Protein AF-A0A1U9K9C9-F1 (afdb_monomer)

Secondary structure (DSSP, 8-state):
-EEE-HHHHHHHHHTTTTTTSEEEE-S-HHHHHHS--TTPEE--GGGHHHHGGGS-TTS-EEEE-SSSHHHHHHHHHHHHTT-S-EEEETTHHHHHHHHHHTTTS-S--

Structure (mmCIF, N/CA/C/O backbone):
data_AF-A0A1U9K9C9-F1
#
_entry.id   AF-A0A1U9K9C9-F1
#
loop_
_atom_site.group_PDB
_atom_site.id
_atom_site.type_symbol
_atom_site.label_atom_id
_atom_site.label_alt_id
_atom_site.label_comp_id
_atom_site.label_asym_id
_atom_site.label_entity_id
_atom_site.label_seq_id
_atom_site.pdbx_PDB_ins_code
_atom_site.Cartn_x
_atom_site.Cartn_y
_atom_site.Cartn_z
_atom_site.occupancy
_atom_site.B_iso_or_equiv
_atom_site.auth_seq_id
_atom_site.auth_comp_id
_atom_site.auth_asym_id
_atom_site.auth_atom_id
_atom_site.pdbx_PDB_model_num
ATOM 1 N N . MET A 1 1 ? 0.291 -9.895 9.911 1.00 78.00 1 MET A N 1
ATOM 2 C CA . MET A 1 1 ? 0.118 -8.998 8.750 1.00 78.00 1 MET A CA 1
ATOM 3 C C . MET A 1 1 ? -0.025 -9.844 7.493 1.00 78.00 1 MET A C 1
ATOM 5 O O . MET A 1 1 ? 0.812 -10.717 7.287 1.00 78.00 1 MET A O 1
ATOM 9 N N . GLN A 1 2 ? -1.085 -9.644 6.707 1.00 94.50 2 GLN A N 1
ATOM 10 C CA . GLN A 1 2 ? -1.262 -10.340 5.427 1.00 94.50 2 GLN A CA 1
ATOM 11 C C . GLN A 1 2 ? -0.330 -9.736 4.369 1.00 94.50 2 GLN A C 1
ATOM 13 O O . GLN A 1 2 ? 0.034 -8.561 4.452 1.00 94.50 2 GLN A O 1
ATOM 18 N N . ARG A 1 3 ? 0.083 -10.544 3.391 1.00 97.00 3 ARG A N 1
ATOM 19 C CA . ARG A 1 3 ? 0.991 -10.139 2.313 1.00 97.00 3 ARG A CA 1
ATOM 20 C C . ARG A 1 3 ? 0.503 -10.689 0.980 1.00 97.00 3 ARG A C 1
ATOM 22 O O . ARG A 1 3 ? -0.131 -11.741 0.953 1.00 97.00 3 ARG A O 1
ATOM 29 N N . ILE A 1 4 ? 0.821 -9.984 -0.098 1.00 98.19 4 ILE A N 1
ATOM 30 C CA . ILE A 1 4 ? 0.620 -10.440 -1.475 1.00 98.19 4 ILE A CA 1
ATOM 31 C C . ILE A 1 4 ? 1.942 -10.346 -2.235 1.00 98.19 4 ILE A C 1
ATOM 33 O O . ILE A 1 4 ? 2.689 -9.377 -2.078 1.00 98.19 4 ILE A O 1
ATOM 37 N N . GLU A 1 5 ? 2.222 -11.360 -3.049 1.00 98.12 5 GLU A N 1
ATOM 38 C CA . GLU A 1 5 ? 3.378 -11.350 -3.941 1.00 98.12 5 GLU A CA 1
ATOM 39 C C . GLU A 1 5 ? 3.149 -10.390 -5.118 1.00 98.12 5 GLU A C 1
ATOM 41 O O . GLU A 1 5 ? 2.032 -10.315 -5.641 1.00 98.12 5 GLU A O 1
ATOM 46 N N . PRO A 1 6 ? 4.187 -9.667 -5.572 1.00 97.38 6 PRO A N 1
ATOM 47 C CA . PRO A 1 6 ? 4.055 -8.631 -6.597 1.00 97.38 6 PRO A CA 1
ATOM 48 C C . PRO A 1 6 ? 3.521 -9.168 -7.931 1.00 97.38 6 PRO A C 1
ATOM 50 O O . PRO A 1 6 ? 2.740 -8.482 -8.584 1.00 97.38 6 PRO A O 1
ATOM 53 N N . VAL A 1 7 ? 3.862 -10.409 -8.300 1.00 97.06 7 VAL A N 1
ATOM 54 C CA . VAL A 1 7 ? 3.333 -11.074 -9.504 1.00 97.06 7 VAL A CA 1
ATOM 55 C C . VAL A 1 7 ? 1.815 -11.259 -9.437 1.00 97.06 7 VAL A C 1
ATOM 57 O O . VAL A 1 7 ? 1.099 -10.969 -10.394 1.00 97.06 7 VAL A O 1
ATOM 60 N N . GLU A 1 8 ? 1.303 -11.681 -8.281 1.00 98.06 8 GLU A N 1
ATOM 61 C CA . GLU A 1 8 ? -0.125 -11.909 -8.080 1.00 98.06 8 GLU A CA 1
ATOM 62 C C . GLU A 1 8 ? -0.874 -10.578 -7.976 1.00 98.06 8 GLU A C 1
ATOM 64 O O . GLU A 1 8 ? -1.944 -10.427 -8.563 1.00 98.06 8 GLU A O 1
ATOM 69 N N . PHE A 1 9 ? -0.294 -9.578 -7.303 1.00 98.12 9 PHE A N 1
ATOM 70 C CA . PHE A 1 9 ? -0.845 -8.223 -7.291 1.00 98.12 9 PHE A CA 1
ATOM 71 C C . PHE A 1 9 ? -0.949 -7.654 -8.712 1.00 98.12 9 PHE A C 1
ATOM 73 O O . PHE A 1 9 ? -2.019 -7.192 -9.104 1.00 98.12 9 PHE A O 1
ATOM 80 N N . ALA A 1 10 ? 0.123 -7.737 -9.506 1.00 97.38 10 ALA A N 1
ATOM 81 C CA . ALA A 1 10 ? 0.157 -7.245 -10.882 1.00 97.38 10 ALA A CA 1
ATOM 82 C C . ALA A 1 10 ? -0.875 -7.952 -11.776 1.00 97.38 10 ALA A C 1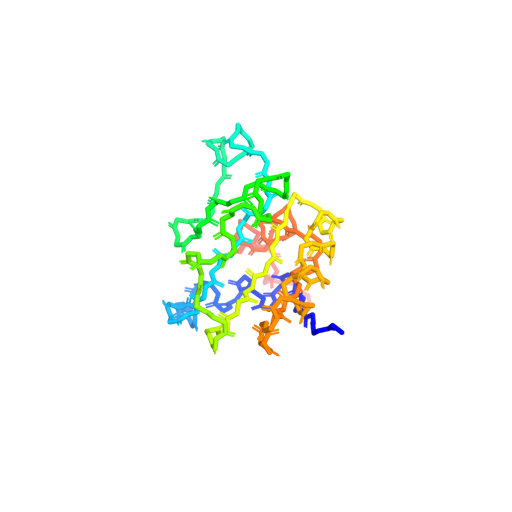
ATOM 84 O O . ALA A 1 10 ? -1.552 -7.298 -12.572 1.00 97.38 10 ALA A O 1
ATOM 85 N N . ARG A 1 11 ? -1.049 -9.272 -11.616 1.00 97.44 11 ARG A N 1
ATOM 86 C CA . ARG A 1 11 ? -2.091 -10.048 -12.306 1.00 97.44 11 ARG A CA 1
ATOM 87 C C . ARG A 1 11 ? -3.490 -9.543 -11.950 1.00 97.44 11 ARG A C 1
ATOM 89 O O . ARG A 1 11 ? -4.286 -9.264 -12.844 1.00 97.44 11 ARG A O 1
ATOM 96 N N . LYS A 1 12 ? -3.784 -9.394 -10.654 1.00 97.69 12 LYS A N 1
ATOM 97 C CA . LYS A 1 12 ? -5.079 -8.892 -10.166 1.00 97.69 12 LYS A CA 1
ATOM 98 C C . LYS A 1 12 ? -5.364 -7.474 -10.646 1.00 97.69 12 LYS A C 1
ATOM 100 O O . LYS A 1 12 ? -6.475 -7.198 -11.092 1.00 97.69 12 LYS A O 1
ATOM 105 N N . TYR A 1 13 ? -4.360 -6.604 -10.578 1.00 96.88 13 TYR A N 1
ATOM 106 C CA . TYR A 1 13 ? -4.433 -5.226 -11.051 1.00 96.88 13 TYR A CA 1
ATOM 107 C C . TYR A 1 13 ? -4.787 -5.177 -12.543 1.00 96.88 13 TYR A C 1
ATOM 109 O O . TYR A 1 13 ? -5.804 -4.598 -12.918 1.00 96.88 13 TYR A O 1
ATOM 117 N N . ARG A 1 14 ? -4.034 -5.898 -13.385 1.00 95.44 14 ARG A N 1
ATOM 118 C CA . ARG A 1 14 ? -4.262 -5.984 -14.839 1.00 95.44 14 ARG A CA 1
ATOM 119 C C . ARG A 1 14 ? -5.636 -6.536 -15.209 1.00 95.44 14 ARG A C 1
ATOM 121 O O . ARG A 1 14 ? -6.258 -6.060 -16.152 1.00 95.44 14 ARG A O 1
ATOM 128 N N . ASN A 1 15 ? -6.112 -7.525 -14.460 1.00 96.31 15 ASN A N 1
ATOM 129 C CA . ASN A 1 15 ? -7.418 -8.141 -14.680 1.00 96.31 15 ASN A CA 1
ATOM 130 C C . ASN A 1 15 ? -8.590 -7.283 -14.168 1.00 96.31 15 ASN A C 1
ATOM 132 O O . ASN A 1 15 ? -9.744 -7.679 -14.321 1.00 96.31 15 ASN A O 1
ATOM 136 N N . GLY A 1 16 ? -8.324 -6.135 -13.534 1.00 95.88 16 GLY A N 1
ATOM 137 C CA . GLY A 1 16 ? -9.358 -5.291 -12.936 1.00 95.88 16 GLY A CA 1
ATOM 138 C C . GLY A 1 16 ? -10.001 -5.887 -11.678 1.00 95.88 16 GLY A C 1
ATOM 139 O O . GLY A 1 16 ? -11.057 -5.420 -11.261 1.00 95.88 16 GLY A O 1
ATOM 140 N N . GLU A 1 17 ? -9.375 -6.887 -11.048 1.00 97.12 17 GLU A N 1
ATOM 141 C CA . GLU A 1 17 ? -9.875 -7.542 -9.826 1.00 97.12 17 GLU A CA 1
ATOM 142 C C . GLU A 1 17 ? -9.737 -6.646 -8.576 1.00 97.12 17 GLU A C 1
ATOM 144 O O . GLU A 1 17 ? -10.262 -6.979 -7.515 1.00 97.12 17 GLU A O 1
ATOM 149 N N . LEU A 1 18 ? -9.017 -5.521 -8.680 1.00 96.19 18 LEU A N 1
ATOM 150 C CA . LEU A 1 18 ? -8.720 -4.598 -7.575 1.00 96.19 18 LEU A CA 1
ATOM 151 C C . LEU A 1 18 ? -9.543 -3.295 -7.614 1.00 96.19 18 LEU A C 1
ATOM 153 O O . LEU A 1 18 ? -9.172 -2.315 -6.978 1.00 96.19 18 LEU A O 1
ATOM 157 N N . ARG A 1 19 ? -10.657 -3.250 -8.351 1.00 91.56 19 ARG A N 1
ATOM 158 C CA . ARG A 1 19 ? -11.451 -2.013 -8.506 1.00 91.56 19 ARG A CA 1
ATOM 159 C C . ARG A 1 19 ? -12.225 -1.600 -7.249 1.00 91.56 19 ARG A C 1
ATOM 161 O O . ARG A 1 19 ? -12.377 -0.410 -6.998 1.00 91.56 19 ARG A O 1
ATOM 168 N N . ASP A 1 20 ? -12.661 -2.564 -6.440 1.00 93.19 20 ASP A N 1
ATOM 169 C CA . ASP A 1 20 ? -13.485 -2.306 -5.245 1.00 93.19 20 ASP A CA 1
ATOM 170 C C . ASP A 1 20 ? -12.667 -2.229 -3.940 1.00 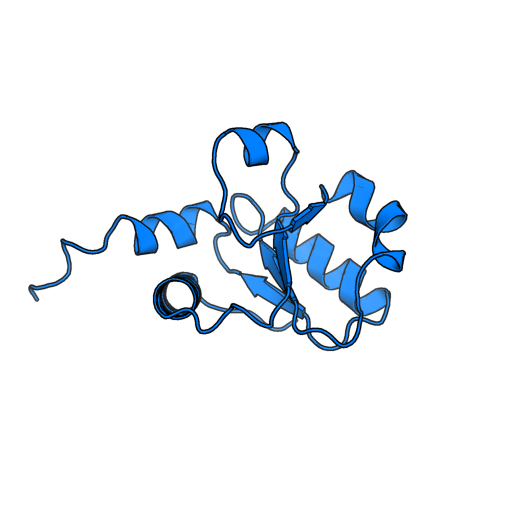93.19 20 ASP A C 1
ATOM 172 O O . ASP A 1 20 ? -13.202 -2.048 -2.845 1.00 93.19 20 ASP A O 1
ATOM 176 N N . VAL A 1 21 ? -11.341 -2.349 -4.026 1.00 96.94 21 VAL A N 1
ATOM 177 C CA . VAL A 1 21 ? -10.429 -2.300 -2.871 1.00 96.94 21 VAL A CA 1
ATOM 178 C C . VAL A 1 21 ? -9.739 -0.941 -2.800 1.00 96.94 21 VAL A C 1
ATOM 180 O O . VAL A 1 21 ? -9.769 -0.179 -3.763 1.00 96.94 21 VAL A O 1
ATOM 183 N N . LEU A 1 22 ? -9.148 -0.605 -1.657 1.00 98.06 22 LEU A N 1
ATOM 184 C CA . LEU A 1 22 ? -8.284 0.563 -1.536 1.00 98.06 22 LEU A CA 1
ATOM 185 C C . LEU A 1 22 ? -6.853 0.164 -1.906 1.00 98.06 22 LEU A C 1
ATOM 187 O O . LEU A 1 22 ? -6.286 -0.753 -1.312 1.00 98.06 22 LEU A O 1
ATOM 191 N N . LEU A 1 23 ? -6.264 0.863 -2.870 1.00 98.50 23 LEU A N 1
ATOM 192 C CA . LEU A 1 23 ? -4.839 0.792 -3.173 1.00 98.50 23 LEU A CA 1
ATOM 193 C C . LEU A 1 23 ? -4.172 2.015 -2.536 1.00 98.50 23 LEU A C 1
ATOM 195 O O . LEU A 1 23 ? -4.430 3.136 -2.961 1.00 98.50 23 LEU A O 1
ATOM 199 N N . LEU A 1 24 ? -3.372 1.814 -1.492 1.00 98.56 24 LEU A N 1
ATOM 200 C CA . LEU A 1 24 ? -2.752 2.882 -0.711 1.00 98.56 24 LEU A CA 1
ATOM 201 C C . LEU A 1 24 ? -1.246 2.948 -0.985 1.00 98.56 24 LEU A C 1
ATOM 203 O O . LEU A 1 24 ? -0.489 2.061 -0.578 1.00 98.56 24 LEU A O 1
ATOM 207 N N . ASP A 1 25 ? -0.818 4.026 -1.634 1.00 98.62 25 ASP A N 1
ATOM 208 C CA . ASP A 1 25 ? 0.591 4.348 -1.840 1.00 98.62 25 ASP A CA 1
ATOM 209 C C . ASP A 1 25 ? 1.084 5.276 -0.725 1.00 98.62 25 ASP A C 1
ATOM 211 O O . ASP A 1 25 ? 0.640 6.421 -0.613 1.00 98.62 25 ASP A O 1
ATOM 215 N N . VAL A 1 26 ? 2.017 4.787 0.092 1.00 98.69 26 VAL A N 1
ATOM 216 C CA . VAL A 1 26 ? 2.582 5.541 1.226 1.00 98.69 26 VAL A CA 1
ATOM 217 C C . VAL A 1 26 ? 3.948 6.165 0.937 1.00 98.69 26 VAL A C 1
ATOM 219 O O . VAL A 1 26 ? 4.694 6.484 1.869 1.00 98.69 26 VAL A O 1
ATOM 222 N N . ARG A 1 27 ? 4.318 6.287 -0.343 1.00 98.62 27 ARG A N 1
ATOM 223 C CA . ARG A 1 27 ? 5.494 7.052 -0.782 1.00 98.62 27 ARG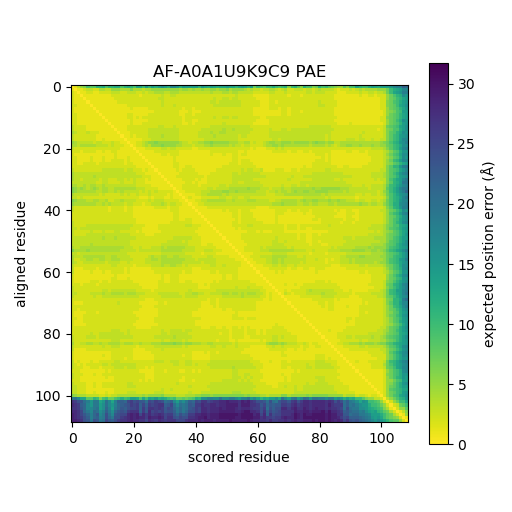 A CA 1
ATOM 224 C C . ARG A 1 27 ? 5.288 8.556 -0.623 1.00 98.62 27 ARG A C 1
ATOM 226 O O . ARG A 1 27 ? 4.160 9.013 -0.440 1.00 98.62 27 ARG A O 1
ATOM 233 N N . GLU A 1 28 ? 6.384 9.299 -0.741 1.00 98.12 28 GLU A N 1
ATOM 234 C CA . GLU A 1 28 ? 6.322 10.756 -0.808 1.00 98.12 28 GLU A CA 1
ATOM 235 C C . GLU A 1 28 ? 5.595 11.205 -2.079 1.00 98.12 28 GLU A C 1
ATOM 237 O O . GLU A 1 28 ? 5.611 10.508 -3.104 1.00 98.12 28 GLU A O 1
ATOM 242 N N . THR A 1 29 ? 4.967 12.376 -2.017 1.00 96.88 29 THR A N 1
ATOM 243 C CA . THR A 1 29 ? 4.174 12.933 -3.121 1.00 96.88 29 THR A CA 1
ATOM 244 C C . THR A 1 29 ? 5.007 13.074 -4.397 1.00 96.88 29 THR A C 1
ATOM 246 O O . THR A 1 29 ? 4.526 12.772 -5.485 1.00 96.88 29 THR A O 1
ATOM 249 N N 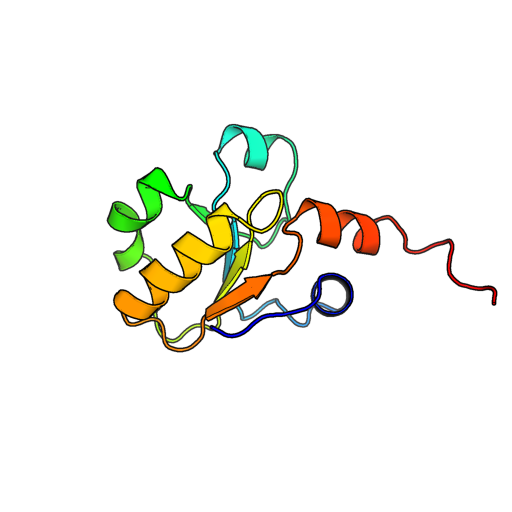. GLU A 1 30 ? 6.284 13.437 -4.288 1.00 97.19 30 GLU A N 1
ATOM 250 C CA . GLU A 1 30 ? 7.187 13.600 -5.433 1.00 97.19 30 GLU A CA 1
ATOM 251 C C . GLU A 1 30 ? 7.472 12.259 -6.138 1.00 97.19 30 GLU A C 1
ATOM 253 O O . GLU A 1 30 ? 7.542 12.179 -7.370 1.00 97.19 30 GLU A O 1
ATOM 258 N N . GLU A 1 31 ? 7.600 11.171 -5.367 1.00 96.19 31 GLU A N 1
ATOM 259 C CA . GLU A 1 31 ? 7.739 9.818 -5.921 1.00 96.19 31 GLU A CA 1
ATOM 260 C C . GLU A 1 31 ? 6.447 9.377 -6.625 1.00 96.19 31 GLU A C 1
ATOM 262 O O . GLU A 1 31 ? 6.498 8.707 -7.662 1.00 96.19 31 GLU A O 1
ATOM 267 N N . TRP A 1 32 ? 5.295 9.732 -6.048 1.00 96.25 32 TRP A N 1
ATOM 268 C CA . TRP A 1 32 ? 3.966 9.450 -6.589 1.00 96.25 32 TRP A CA 1
ATOM 269 C C . TRP A 1 32 ? 3.690 10.193 -7.900 1.00 96.25 32 TRP A C 1
ATOM 271 O O . TRP A 1 32 ? 3.157 9.607 -8.842 1.00 96.25 32 TRP A O 1
ATOM 281 N N . GLU A 1 33 ? 4.077 11.463 -7.984 1.00 94.56 33 GLU A N 1
ATOM 282 C CA . GLU A 1 33 ? 3.921 12.288 -9.186 1.00 94.56 33 GLU A CA 1
ATOM 283 C C . GLU A 1 33 ? 4.787 11.803 -10.350 1.00 94.56 33 GLU A C 1
ATOM 285 O O . GLU A 1 33 ? 4.401 11.947 -11.509 1.00 94.56 33 GLU A O 1
ATOM 290 N N . THR A 1 34 ? 5.936 11.193 -10.052 1.00 94.06 34 THR A N 1
ATOM 291 C CA . THR A 1 34 ? 6.842 10.662 -11.078 1.00 94.06 34 THR A CA 1
ATOM 292 C C . THR A 1 34 ? 6.288 9.397 -11.732 1.00 94.06 34 THR A C 1
ATOM 294 O O . THR A 1 34 ? 6.395 9.222 -12.945 1.00 94.06 34 THR A O 1
ATOM 297 N N . TYR A 1 35 ? 5.722 8.491 -10.933 1.00 91.56 35 TYR A N 1
ATOM 298 C CA . TYR A 1 35 ? 5.176 7.227 -11.416 1.00 91.56 35 TYR A CA 1
ATOM 299 C C . TYR A 1 35 ? 4.200 6.638 -10.394 1.00 91.56 35 TYR A C 1
ATOM 301 O O . TYR A 1 35 ? 4.514 6.609 -9.203 1.00 91.56 35 TYR A O 1
ATOM 309 N N . ARG A 1 36 ? 3.055 6.106 -10.839 1.00 95.56 36 ARG A N 1
ATOM 310 C CA . ARG A 1 36 ? 1.986 5.590 -9.965 1.00 95.56 36 ARG A CA 1
ATOM 311 C C . ARG A 1 36 ? 1.085 4.562 -10.650 1.00 95.56 36 ARG A C 1
ATOM 313 O O . ARG A 1 36 ? 1.109 4.426 -11.866 1.00 95.56 36 ARG A O 1
ATOM 320 N N . LEU A 1 37 ? 0.261 3.891 -9.845 1.00 95.69 37 LEU A N 1
ATOM 321 C CA . LEU A 1 37 ? -0.926 3.170 -10.314 1.00 95.69 37 LEU A CA 1
ATOM 322 C C . LEU A 1 37 ? -2.115 4.138 -10.297 1.00 95.69 37 LEU A C 1
ATOM 324 O O . LEU A 1 37 ? -2.336 4.796 -9.280 1.00 95.69 37 LEU A O 1
ATOM 328 N N . ASP A 1 38 ? -2.871 4.230 -11.388 1.00 92.50 38 ASP A N 1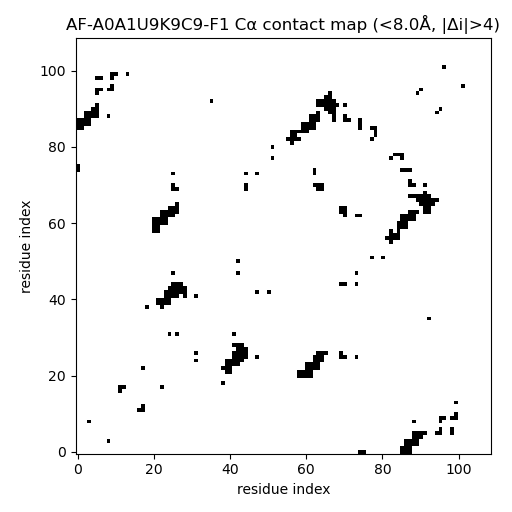
ATOM 329 C CA . ASP A 1 38 ? -3.900 5.268 -11.558 1.00 92.50 38 ASP A CA 1
ATOM 330 C C . ASP A 1 38 ? -5.050 5.177 -10.540 1.00 92.50 38 ASP A C 1
ATOM 332 O O . ASP A 1 38 ? -5.596 6.196 -10.121 1.00 92.50 38 ASP A O 1
ATOM 336 N N . GLU A 1 39 ? -5.399 3.971 -10.097 1.00 93.56 39 GLU A N 1
ATOM 337 C CA . GLU A 1 39 ? -6.472 3.709 -9.133 1.00 93.56 39 GLU A CA 1
ATOM 338 C C . GLU A 1 39 ? -6.022 3.834 -7.671 1.00 93.56 39 GLU A C 1
ATOM 340 O O . GLU A 1 39 ? -6.821 3.613 -6.757 1.00 93.56 39 GLU A O 1
ATOM 345 N N . ALA A 1 40 ? -4.748 4.149 -7.426 1.00 97.44 40 ALA A N 1
ATOM 346 C CA . ALA A 1 40 ? -4.229 4.267 -6.075 1.00 97.44 40 ALA A CA 1
ATOM 347 C C . ALA A 1 40 ? -4.426 5.663 -5.468 1.00 97.44 40 ALA A C 1
ATOM 349 O O . ALA A 1 40 ? -4.461 6.692 -6.141 1.00 97.44 40 ALA A O 1
ATOM 350 N N . LEU A 1 41 ? -4.562 5.674 -4.146 1.00 97.88 41 LEU A N 1
ATOM 351 C CA . LEU A 1 41 ? -4.598 6.860 -3.311 1.00 97.88 41 LEU A CA 1
ATOM 352 C C . LEU A 1 41 ? -3.222 7.044 -2.676 1.00 97.88 41 LEU A C 1
ATOM 354 O O . LEU A 1 41 ? -2.724 6.131 -2.017 1.00 97.88 41 LEU A O 1
ATOM 358 N N . ASN A 1 42 ? -2.636 8.229 -2.824 1.00 98.44 42 ASN A N 1
ATOM 359 C CA . ASN A 1 42 ? -1.401 8.572 -2.131 1.00 98.44 42 ASN A CA 1
ATOM 360 C C . ASN A 1 42 ? -1.684 9.257 -0.794 1.00 98.44 42 ASN A C 1
ATOM 362 O O . ASN A 1 42 ? -2.356 10.287 -0.741 1.00 98.44 42 ASN A O 1
ATOM 366 N N . ILE A 1 43 ? -1.155 8.668 0.276 1.00 98.44 43 ILE A N 1
ATOM 367 C CA . ILE A 1 43 ? -1.048 9.283 1.600 1.00 98.44 43 ILE A CA 1
ATOM 368 C C . ILE A 1 43 ? 0.349 8.931 2.119 1.00 98.44 43 ILE A C 1
ATOM 370 O O . ILE A 1 43 ? 0.539 7.799 2.576 1.00 98.44 43 ILE A O 1
ATOM 374 N N . PRO A 1 44 ? 1.326 9.856 2.049 1.00 98.56 44 PRO A N 1
ATOM 375 C CA . PRO A 1 44 ? 2.681 9.611 2.531 1.00 98.56 44 PRO A CA 1
ATOM 376 C C . PRO A 1 44 ? 2.689 9.092 3.966 1.00 98.56 44 PRO A C 1
ATOM 378 O O . PRO A 1 44 ? 1.904 9.561 4.797 1.00 98.56 44 PRO A O 1
ATOM 381 N N . LEU A 1 45 ? 3.590 8.150 4.269 1.00 98.44 45 LEU A N 1
ATOM 382 C CA . LEU A 1 45 ? 3.667 7.502 5.586 1.00 98.44 45 LEU A CA 1
ATOM 383 C C . LEU A 1 45 ? 3.708 8.517 6.740 1.00 98.44 45 LEU A C 1
ATOM 385 O O . LEU A 1 45 ? 3.062 8.292 7.760 1.00 98.44 45 LEU A O 1
ATOM 389 N N . GLU A 1 46 ? 4.431 9.626 6.570 1.00 97.81 46 GLU A N 1
ATOM 390 C CA . GLU A 1 46 ? 4.552 10.688 7.578 1.00 97.81 46 GLU A CA 1
ATOM 391 C C . GLU A 1 46 ? 3.205 11.348 7.909 1.00 97.81 46 GLU A C 1
ATOM 393 O O . GLU A 1 46 ? 2.934 11.661 9.064 1.00 97.81 46 GLU A O 1
ATOM 398 N N . THR A 1 47 ? 2.328 11.490 6.916 1.00 98.00 47 THR A N 1
ATOM 399 C CA . THR A 1 47 ? 1.017 12.147 7.058 1.00 98.00 47 THR A CA 1
ATOM 400 C C . THR A 1 47 ? -0.135 11.164 7.277 1.00 98.00 47 THR A C 1
ATOM 402 O O . THR A 1 47 ? -1.276 11.576 7.498 1.00 98.00 47 THR A O 1
ATOM 405 N N . LEU A 1 48 ? 0.136 9.856 7.224 1.00 98.44 48 LEU A N 1
ATOM 406 C CA . LEU A 1 48 ? -0.869 8.812 7.403 1.00 98.44 48 LEU A CA 1
ATOM 407 C C . LEU A 1 48 ? -1.609 8.907 8.751 1.00 98.44 48 LEU A C 1
ATOM 409 O O . LEU A 1 48 ? -2.834 8.771 8.728 1.00 98.44 48 LEU A O 1
ATOM 413 N N . PRO A 1 49 ? -0.952 9.194 9.897 1.00 98.06 49 PRO A N 1
ATOM 414 C CA . PRO A 1 49 ? -1.649 9.343 11.175 1.00 98.06 49 PRO A CA 1
ATOM 415 C C . PRO A 1 49 ? -2.720 10.433 11.180 1.00 98.06 49 PRO A C 1
ATOM 417 O O . PRO A 1 49 ? -3.804 10.220 11.720 1.00 98.06 49 PRO A O 1
ATOM 420 N N . ASP A 1 50 ? -2.456 11.556 10.517 1.00 98.00 50 ASP A N 1
ATOM 421 C CA . ASP A 1 50 ? -3.383 12.689 10.458 1.00 98.00 50 ASP A CA 1
ATOM 422 C C . ASP A 1 50 ? -4.530 12.458 9.463 1.00 98.00 50 ASP A C 1
ATOM 424 O O . ASP A 1 50 ? -5.581 13.094 9.544 1.00 98.00 50 ASP A O 1
ATOM 428 N N . ASN A 1 51 ? -4.348 11.530 8.518 1.00 97.75 51 ASN A N 1
ATOM 429 C CA . ASN A 1 51 ? -5.304 11.252 7.448 1.00 97.75 51 ASN A CA 1
ATOM 430 C C . ASN A 1 51 ? -6.080 9.940 7.630 1.00 97.75 51 ASN A C 1
ATOM 432 O O . ASN A 1 51 ? -7.010 9.683 6.866 1.00 97.75 51 ASN A O 1
ATOM 436 N N . VAL A 1 52 ? -5.747 9.120 8.632 1.00 97.25 52 VAL A N 1
ATOM 437 C CA . VAL A 1 52 ? -6.340 7.784 8.823 1.00 97.25 52 VAL A CA 1
ATOM 438 C C . VAL A 1 52 ? -7.860 7.814 8.985 1.00 97.25 52 VAL A C 1
ATOM 440 O O . VAL A 1 52 ? -8.550 6.925 8.502 1.00 97.25 52 VAL A O 1
ATOM 443 N N . SER A 1 53 ? -8.399 8.871 9.596 1.00 96.25 53 SER A N 1
ATOM 444 C CA . SER A 1 53 ? -9.840 9.063 9.808 1.00 96.25 53 SER A CA 1
ATOM 445 C C . SER A 1 53 ? -10.633 9.292 8.517 1.00 96.25 53 SER A C 1
ATOM 447 O O . SER A 1 53 ? -11.859 9.230 8.532 1.00 96.25 53 SER A O 1
ATOM 449 N N . ARG A 1 54 ? -9.948 9.565 7.400 1.00 94.81 54 ARG A N 1
ATOM 450 C CA . ARG A 1 54 ? -10.546 9.753 6.069 1.00 94.81 54 ARG A CA 1
ATOM 451 C C . ARG A 1 54 ? -10.676 8.442 5.293 1.00 94.81 54 ARG A C 1
ATOM 453 O O . ARG A 1 54 ? -11.241 8.445 4.203 1.00 94.81 54 ARG A O 1
ATOM 460 N N . LEU A 1 55 ? -10.095 7.362 5.808 1.00 96.62 55 LEU A N 1
ATOM 461 C CA . LEU A 1 55 ? -10.098 6.039 5.198 1.00 96.62 55 LEU A CA 1
ATOM 462 C C . LEU A 1 55 ? -11.206 5.172 5.815 1.00 96.62 55 LEU A C 1
ATOM 464 O O . LEU A 1 55 ? -11.611 5.392 6.951 1.00 96.62 55 LEU A O 1
ATOM 468 N N . GLU A 1 56 ? -11.675 4.176 5.064 1.00 95.50 56 GLU A N 1
ATOM 469 C CA . GLU A 1 56 ? -12.719 3.228 5.484 1.00 95.50 56 GLU A CA 1
ATOM 470 C C . GLU A 1 56 ? -12.077 1.963 6.099 1.00 95.50 56 GLU A C 1
ATOM 472 O O . GLU A 1 56 ? -11.486 1.178 5.347 1.00 95.50 56 GLU A O 1
ATOM 477 N N . PRO A 1 57 ? -12.162 1.730 7.427 1.00 95.25 57 PRO A N 1
ATOM 478 C CA . PRO A 1 57 ? -11.472 0.616 8.096 1.00 95.25 57 PRO A CA 1
ATOM 479 C C . PRO A 1 57 ? -11.900 -0.786 7.638 1.00 95.25 57 PRO A C 1
ATOM 481 O O . PRO A 1 57 ? -11.117 -1.739 7.711 1.00 95.25 57 PRO A O 1
ATOM 484 N N . GLU A 1 58 ? -13.131 -0.925 7.146 1.00 95.62 58 GLU A N 1
ATOM 485 C CA . GLU A 1 58 ? -13.717 -2.190 6.693 1.00 95.62 58 GLU A CA 1
ATOM 486 C C . GLU A 1 58 ? -13.305 -2.556 5.255 1.00 95.62 58 GLU A C 1
ATOM 488 O O . GLU A 1 58 ? -13.420 -3.719 4.828 1.00 95.62 58 GLU A O 1
ATOM 493 N N . ARG A 1 59 ? -12.814 -1.575 4.484 1.00 96.00 59 ARG A N 1
ATOM 494 C CA . ARG A 1 59 ? -12.407 -1.768 3.091 1.00 96.00 59 ARG A CA 1
ATOM 495 C C . ARG A 1 59 ? -11.075 -2.513 3.035 1.00 96.00 59 ARG A C 1
ATOM 497 O O . ARG A 1 59 ? -10.100 -2.157 3.694 1.00 96.00 59 ARG A O 1
ATOM 504 N N . LEU A 1 60 ? -11.015 -3.552 2.196 1.00 97.62 60 LEU A N 1
ATOM 505 C CA . LEU A 1 60 ? -9.756 -4.245 1.919 1.00 97.62 60 LEU A CA 1
ATOM 506 C C . LEU A 1 60 ? -8.745 -3.239 1.371 1.00 97.62 60 LEU A C 1
ATOM 508 O O . LEU A 1 60 ? -9.010 -2.599 0.356 1.00 97.62 60 LEU A O 1
ATOM 512 N N . THR A 1 61 ? -7.605 -3.125 2.040 1.00 98.38 61 THR A N 1
ATOM 513 C CA . THR A 1 61 ? -6.578 -2.136 1.733 1.00 98.38 61 THR A CA 1
ATOM 514 C C . THR A 1 61 ? -5.268 -2.832 1.387 1.00 98.38 61 THR A C 1
ATOM 516 O O . THR A 1 61 ? -4.682 -3.521 2.224 1.00 98.38 61 THR A O 1
ATOM 519 N N . TYR A 1 62 ? -4.797 -2.644 0.158 1.00 98.62 62 TYR A N 1
ATOM 520 C CA . TYR A 1 62 ? -3.451 -3.020 -0.261 1.00 98.62 62 TYR A CA 1
ATOM 521 C C . TYR A 1 62 ? -2.522 -1.833 -0.074 1.00 98.62 62 TYR A C 1
ATOM 523 O O . TYR A 1 62 ? -2.777 -0.768 -0.625 1.00 98.62 62 TYR A O 1
ATOM 531 N N . VAL A 1 63 ? -1.441 -2.019 0.673 1.00 98.69 63 VAL A N 1
ATOM 532 C CA . VAL A 1 63 ? -0.492 -0.949 0.984 1.00 98.69 63 VAL A CA 1
ATOM 533 C C . VAL A 1 63 ? 0.846 -1.246 0.336 1.00 98.69 63 VAL A C 1
ATOM 535 O O . VAL A 1 63 ? 1.387 -2.348 0.476 1.00 98.69 63 VAL A O 1
ATOM 538 N N . PHE A 1 64 ? 1.408 -0.252 -0.339 1.00 98.62 64 PHE A N 1
ATOM 539 C CA . PHE A 1 64 ? 2.722 -0.341 -0.958 1.00 98.62 64 PHE A CA 1
ATOM 540 C C . PHE A 1 64 ? 3.489 0.969 -0.817 1.00 98.62 64 PHE A C 1
ATOM 542 O O . PHE A 1 64 ? 2.933 2.041 -0.607 1.00 98.62 64 PHE A O 1
ATOM 549 N N . CYS A 1 65 ? 4.809 0.856 -0.894 1.00 98.25 65 CYS A N 1
ATOM 550 C CA . CYS A 1 65 ? 5.706 1.989 -1.065 1.00 98.25 65 CYS A CA 1
ATOM 551 C C . CYS A 1 65 ? 6.680 1.668 -2.205 1.00 98.25 65 CYS A C 1
ATOM 553 O O . CYS A 1 65 ? 6.399 0.774 -2.995 1.00 98.25 65 CYS A O 1
ATOM 555 N N . ALA A 1 66 ? 7.847 2.315 -2.283 1.00 97.56 66 ALA A N 1
ATOM 556 C CA . ALA A 1 66 ? 8.820 2.024 -3.340 1.00 97.56 66 ALA A CA 1
ATOM 557 C C . ALA A 1 66 ? 9.295 0.554 -3.341 1.00 97.56 66 ALA A C 1
ATOM 559 O O . ALA A 1 66 ? 9.212 -0.111 -4.368 1.00 97.56 66 ALA A O 1
ATOM 560 N N . HIS A 1 67 ? 9.727 0.041 -2.178 1.00 96.94 67 HIS A N 1
ATOM 561 C CA . HIS A 1 67 ? 10.394 -1.269 -2.050 1.00 96.94 67 HIS A CA 1
ATOM 562 C C . HIS A 1 67 ? 9.831 -2.171 -0.929 1.00 96.94 67 HIS A C 1
ATOM 564 O O . HIS A 1 67 ? 10.425 -3.188 -0.583 1.00 96.94 67 HIS A O 1
ATOM 570 N N . GLY A 1 68 ? 8.705 -1.800 -0.313 1.00 93.88 68 GLY A N 1
ATOM 571 C CA . GLY A 1 68 ? 8.024 -2.602 0.718 1.00 93.88 68 GLY A CA 1
ATOM 572 C C . GLY A 1 68 ? 8.382 -2.291 2.183 1.00 93.88 68 GLY A C 1
ATOM 573 O O . GLY A 1 68 ? 7.741 -2.817 3.087 1.00 93.88 68 GLY A O 1
ATOM 574 N N . VAL A 1 69 ? 9.371 -1.425 2.447 1.00 96.25 69 VAL A N 1
ATOM 575 C CA . VAL A 1 69 ? 9.803 -1.084 3.822 1.00 96.25 69 VAL A CA 1
ATOM 576 C C . VAL A 1 69 ? 8.792 -0.168 4.524 1.00 96.25 69 VAL A C 1
ATOM 578 O O . VAL A 1 69 ? 8.225 -0.533 5.548 1.00 96.25 69 VAL A O 1
ATOM 581 N N . ARG A 1 70 ? 8.508 1.014 3.953 1.00 98.12 70 ARG A N 1
ATOM 582 C CA . ARG A 1 70 ? 7.520 1.967 4.507 1.00 98.12 70 ARG A CA 1
ATOM 583 C C . ARG A 1 70 ? 6.110 1.373 4.615 1.00 98.12 70 ARG A C 1
ATOM 585 O O . ARG A 1 70 ? 5.406 1.641 5.583 1.00 98.12 70 ARG A O 1
ATOM 592 N N . SER A 1 71 ? 5.708 0.533 3.660 1.00 98.00 71 SER A N 1
ATOM 593 C CA . SER A 1 71 ? 4.375 -0.072 3.652 1.00 98.00 71 SER A CA 1
ATOM 594 C C . SER A 1 71 ? 4.171 -1.081 4.776 1.00 98.00 71 SER A C 1
ATOM 596 O O . SER A 1 71 ? 3.053 -1.199 5.269 1.00 98.00 71 SER A O 1
ATOM 598 N N . GLN A 1 72 ? 5.231 -1.745 5.250 1.00 97.75 72 GLN A N 1
ATOM 599 C CA . GLN A 1 72 ? 5.140 -2.585 6.441 1.00 97.75 72 GLN A CA 1
ATOM 600 C C . GLN A 1 72 ? 4.757 -1.754 7.676 1.00 97.75 72 GLN A C 1
ATOM 602 O O . GLN A 1 72 ? 3.823 -2.123 8.386 1.00 97.75 72 GLN A O 1
ATOM 607 N N . TYR A 1 73 ? 5.410 -0.608 7.892 1.00 98.12 73 TYR A N 1
ATOM 608 C CA . TYR A 1 73 ? 5.066 0.296 8.995 1.00 98.12 73 TYR A CA 1
ATOM 609 C C . TYR A 1 73 ? 3.648 0.858 8.861 1.00 98.12 73 TYR A C 1
ATOM 611 O O . TYR A 1 73 ? 2.897 0.861 9.836 1.00 98.12 73 TYR A O 1
ATOM 619 N N . ALA A 1 74 ? 3.250 1.265 7.652 1.00 98.44 74 ALA A N 1
ATOM 620 C CA . ALA A 1 74 ? 1.886 1.718 7.385 1.00 98.44 74 ALA A CA 1
ATOM 621 C C . ALA A 1 74 ? 0.847 0.631 7.694 1.00 98.44 74 ALA A C 1
ATOM 623 O O . ALA A 1 74 ? -0.167 0.915 8.326 1.00 98.44 74 ALA A O 1
ATOM 624 N N . CYS A 1 75 ? 1.102 -0.623 7.309 1.00 98.38 75 CYS A N 1
ATOM 625 C CA . CYS A 1 75 ? 0.200 -1.729 7.619 1.00 98.38 75 CYS A CA 1
ATOM 626 C C . CYS A 1 75 ? 0.047 -1.931 9.126 1.00 98.38 75 CYS A C 1
ATOM 628 O O . CYS A 1 75 ? -1.072 -2.059 9.615 1.00 98.38 75 CYS A O 1
ATOM 630 N N . GLU A 1 76 ? 1.153 -1.942 9.871 1.00 98.06 76 GLU A N 1
ATOM 631 C CA . GLU A 1 76 ? 1.112 -2.073 11.329 1.00 98.06 76 GLU A CA 1
ATOM 632 C C . GLU A 1 76 ? 0.353 -0.915 11.987 1.00 98.06 76 GLU A C 1
ATOM 634 O O . GLU A 1 76 ? -0.403 -1.135 12.934 1.00 98.06 76 GLU A O 1
ATOM 639 N N . PHE A 1 77 ? 0.531 0.308 11.487 1.00 98.31 77 PHE A N 1
ATOM 640 C CA . PHE A 1 77 ? -0.206 1.479 11.951 1.00 98.31 77 PHE A CA 1
ATOM 641 C C . PHE A 1 77 ? -1.714 1.357 11.676 1.00 98.31 77 PHE A C 1
ATOM 643 O O . PHE A 1 77 ? -2.519 1.532 12.593 1.00 98.31 77 PHE A O 1
ATOM 650 N N . LEU A 1 78 ? -2.108 1.003 10.449 1.00 98.25 78 LEU A N 1
ATOM 651 C CA . LEU A 1 78 ? -3.514 0.838 10.065 1.00 98.25 78 LEU A CA 1
ATOM 652 C C . LEU A 1 78 ? -4.193 -0.261 10.887 1.00 98.25 78 LEU A C 1
ATOM 654 O O . LEU A 1 78 ? -5.287 -0.058 11.406 1.00 98.25 78 LEU A O 1
ATOM 658 N N . GLN A 1 79 ? -3.518 -1.393 11.096 1.00 97.31 79 GLN A N 1
ATOM 659 C CA . GLN A 1 79 ? -4.037 -2.476 11.935 1.00 97.31 79 GLN A CA 1
ATOM 660 C C . GLN A 1 79 ? -4.285 -2.023 13.381 1.00 97.31 79 GLN A C 1
ATOM 662 O O . GLN A 1 79 ? -5.332 -2.326 13.949 1.00 97.31 79 GLN A O 1
ATOM 667 N N . ARG A 1 80 ? -3.362 -1.251 13.974 1.00 97.19 80 ARG A N 1
ATOM 668 C CA . ARG A 1 80 ? -3.556 -0.655 15.313 1.00 97.19 80 ARG A CA 1
ATOM 669 C C . ARG A 1 80 ? -4.675 0.388 15.340 1.00 97.19 80 ARG A C 1
ATOM 671 O O . ARG A 1 80 ? -5.247 0.623 16.397 1.00 97.19 80 ARG A O 1
ATOM 678 N N . SER A 1 81 ? -4.982 0.980 14.190 1.00 97.12 81 SER A N 1
ATOM 679 C CA . SER A 1 81 ? -6.036 1.982 14.006 1.00 97.12 81 SER A CA 1
ATOM 680 C C . SER A 1 81 ? -7.402 1.371 13.662 1.00 97.12 81 SER A C 1
ATOM 682 O O . SER A 1 81 ? -8.326 2.108 13.339 1.00 97.12 81 SER A O 1
ATOM 684 N N . GLY A 1 82 ? -7.547 0.040 13.731 1.00 96.81 82 GLY A N 1
ATOM 685 C CA . GLY A 1 82 ? -8.826 -0.654 13.538 1.00 96.81 82 GLY A CA 1
ATOM 686 C C . GL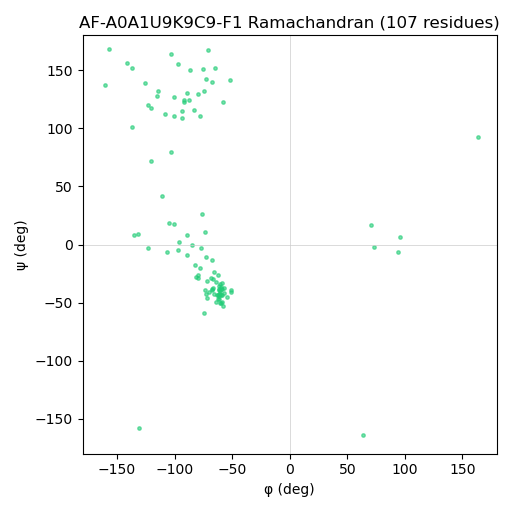Y A 1 82 ? -9.078 -1.191 12.128 1.00 96.81 82 GLY A C 1
ATOM 687 O O . GLY A 1 82 ? -10.157 -1.709 11.869 1.00 96.81 82 GLY A O 1
ATOM 688 N N . PHE A 1 83 ? -8.101 -1.119 11.219 1.00 97.62 83 PHE A N 1
ATOM 689 C CA . PHE A 1 83 ? -8.237 -1.703 9.884 1.00 97.62 83 PHE A CA 1
ATOM 690 C C . PHE A 1 83 ? -8.036 -3.216 9.959 1.00 97.62 83 PHE A C 1
ATOM 692 O O . PHE A 1 83 ? -6.923 -3.710 10.165 1.00 97.62 83 PHE A O 1
ATOM 699 N N . GLU A 1 84 ? -9.107 -3.972 9.752 1.00 93.69 84 GLU A N 1
ATOM 700 C CA . GLU A 1 84 ? -9.076 -5.433 9.879 1.00 93.69 84 GLU A CA 1
ATOM 701 C C . GLU A 1 84 ? -8.473 -6.119 8.643 1.00 93.69 84 GLU A C 1
ATOM 703 O O . GLU A 1 84 ? -7.914 -7.217 8.726 1.00 93.69 84 GLU A O 1
ATOM 708 N N . ARG A 1 85 ? -8.564 -5.466 7.478 1.00 96.94 85 ARG A N 1
ATOM 709 C CA . ARG A 1 85 ? -8.253 -6.050 6.165 1.00 96.94 85 ARG A CA 1
ATOM 710 C C . ARG A 1 85 ? -7.137 -5.284 5.461 1.00 96.94 85 ARG A C 1
ATOM 712 O O . ARG A 1 85 ? -7.370 -4.599 4.470 1.00 96.94 85 ARG A O 1
ATOM 719 N N . VAL A 1 86 ? -5.915 -5.432 5.968 1.00 98.06 86 VAL A N 1
ATOM 720 C CA . VAL A 1 86 ? -4.720 -4.769 5.423 1.00 98.06 86 VAL A CA 1
ATOM 721 C C . VAL A 1 86 ? -3.729 -5.788 4.865 1.00 98.06 86 VAL A C 1
ATOM 723 O O . VAL A 1 86 ? -3.331 -6.726 5.565 1.00 98.06 86 VAL A O 1
ATOM 726 N N . VAL A 1 87 ? -3.307 -5.584 3.616 1.00 98.50 87 VAL A N 1
ATOM 727 C CA . VAL A 1 87 ? -2.377 -6.453 2.886 1.00 98.50 87 VAL A CA 1
ATOM 728 C C . VAL A 1 87 ? -1.164 -5.647 2.429 1.00 98.50 87 VAL A C 1
ATOM 730 O O . VAL A 1 87 ? -1.287 -4.714 1.641 1.00 98.50 87 VAL A O 1
ATOM 733 N N . ASN A 1 88 ? 0.028 -6.034 2.878 1.00 98.56 88 ASN A N 1
ATOM 734 C CA . ASN A 1 88 ? 1.273 -5.439 2.396 1.00 98.56 88 ASN A CA 1
ATOM 735 C C . ASN A 1 88 ? 1.667 -6.039 1.036 1.00 98.56 88 ASN A C 1
ATOM 737 O O . ASN A 1 88 ? 1.750 -7.264 0.907 1.00 98.56 88 ASN A O 1
ATOM 741 N N . VAL A 1 89 ? 1.971 -5.199 0.047 1.00 98.44 89 VAL A N 1
ATOM 742 C CA . VAL A 1 89 ? 2.514 -5.650 -1.245 1.00 98.44 89 VAL A CA 1
ATOM 743 C C . VAL A 1 89 ? 4.026 -5.842 -1.123 1.00 98.44 89 VAL A C 1
ATOM 745 O O . VAL A 1 89 ? 4.775 -4.893 -0.870 1.00 98.44 89 VAL A O 1
ATOM 748 N N . ASN A 1 90 ? 4.490 -7.081 -1.284 1.00 97.31 90 ASN A N 1
ATOM 749 C CA . ASN A 1 90 ? 5.911 -7.403 -1.178 1.00 97.31 90 ASN A CA 1
ATOM 750 C C . ASN A 1 90 ? 6.709 -6.774 -2.331 1.00 97.31 90 ASN A C 1
ATOM 752 O O . ASN A 1 90 ? 6.255 -6.737 -3.470 1.00 97.31 90 ASN A O 1
ATOM 756 N N . GLY A 1 91 ? 7.903 -6.259 -2.025 1.00 95.88 91 GLY A N 1
ATOM 757 C CA . GLY A 1 91 ? 8.767 -5.591 -3.006 1.00 95.88 91 GLY A CA 1
ATOM 758 C C . GLY A 1 91 ? 8.294 -4.200 -3.449 1.00 95.88 91 GLY A C 1
ATOM 759 O O . GLY A 1 91 ? 9.009 -3.540 -4.199 1.00 95.88 91 GLY A O 1
ATOM 760 N N . GLY A 1 92 ? 7.143 -3.726 -2.958 1.00 97.38 92 GLY A N 1
ATOM 761 C CA . GLY A 1 92 ? 6.603 -2.406 -3.276 1.00 97.38 92 GLY A CA 1
ATOM 762 C C . GLY A 1 92 ? 6.248 -2.220 -4.753 1.00 97.38 92 GLY A C 1
ATOM 763 O O . GLY A 1 92 ? 6.142 -3.176 -5.522 1.00 97.38 92 GLY A O 1
ATOM 764 N N . LEU A 1 93 ? 6.067 -0.960 -5.146 1.00 97.56 93 LEU A N 1
ATOM 765 C CA . LEU A 1 93 ? 5.709 -0.579 -6.505 1.00 97.56 93 LEU A CA 1
ATOM 766 C C . LEU A 1 93 ? 6.784 -1.007 -7.507 1.00 97.56 93 LEU A C 1
ATOM 768 O O . LEU A 1 93 ? 6.435 -1.504 -8.569 1.00 97.56 93 LEU A O 1
ATOM 772 N N . ALA A 1 94 ? 8.071 -0.917 -7.152 1.00 96.06 94 ALA A N 1
ATOM 773 C CA . ALA A 1 94 ? 9.165 -1.317 -8.039 1.00 96.06 94 ALA A CA 1
ATOM 774 C C . ALA A 1 94 ? 9.009 -2.766 -8.538 1.00 96.06 94 ALA A C 1
ATOM 776 O O . ALA A 1 94 ? 9.137 -3.036 -9.732 1.00 96.06 94 ALA A O 1
ATOM 777 N N . ALA A 1 95 ? 8.666 -3.693 -7.638 1.00 96.81 95 ALA A N 1
ATOM 778 C CA . ALA A 1 95 ? 8.435 -5.082 -8.011 1.00 96.81 95 ALA A CA 1
ATOM 779 C C . ALA A 1 95 ? 7.148 -5.257 -8.829 1.00 96.81 95 ALA A C 1
ATOM 781 O O . ALA A 1 95 ? 7.149 -6.006 -9.799 1.00 96.81 95 ALA A O 1
ATOM 782 N N . VAL A 1 96 ? 6.060 -4.563 -8.482 1.00 97.00 96 VAL A N 1
ATOM 783 C CA . VAL A 1 96 ? 4.802 -4.620 -9.251 1.00 97.00 96 VAL A CA 1
ATOM 784 C C . VAL A 1 96 ? 5.022 -4.176 -10.696 1.00 97.00 96 VAL A C 1
ATOM 786 O O . VAL A 1 96 ? 4.552 -4.842 -11.616 1.00 97.00 96 VAL A O 1
ATOM 789 N N . ILE A 1 97 ? 5.775 -3.097 -10.907 1.00 94.94 97 ILE A N 1
ATOM 790 C CA . ILE A 1 97 ? 6.019 -2.547 -12.244 1.00 94.94 97 ILE A CA 1
ATOM 791 C C . ILE A 1 97 ? 6.852 -3.471 -13.099 1.00 94.94 97 ILE A C 1
ATOM 793 O O . ILE A 1 97 ? 6.508 -3.677 -14.258 1.00 94.94 97 ILE A O 1
ATOM 797 N N . HIS A 1 98 ? 7.847 -4.130 -12.509 1.00 94.25 98 HIS A N 1
ATOM 798 C CA . HIS A 1 98 ? 8.574 -5.184 -13.201 1.00 94.25 98 HIS A CA 1
ATOM 799 C C . HIS A 1 98 ? 7.630 -6.235 -13.819 1.00 94.25 98 HIS A C 1
ATOM 801 O O . HIS A 1 98 ? 7.827 -6.625 -14.967 1.00 94.25 98 HIS A O 1
ATOM 807 N N . TYR A 1 99 ? 6.562 -6.639 -13.119 1.00 94.75 99 TYR A N 1
ATOM 808 C CA . TYR A 1 99 ? 5.579 -7.596 -13.649 1.00 94.75 99 TYR A CA 1
ATOM 809 C C . TYR A 1 99 ? 4.523 -6.974 -14.571 1.00 94.75 99 TYR A C 1
ATOM 811 O O . TYR A 1 99 ? 3.986 -7.675 -15.430 1.00 94.75 99 TYR A O 1
ATOM 819 N N . LEU A 1 100 ? 4.180 -5.693 -14.409 1.00 93.06 100 LEU A N 1
ATOM 820 C CA . LEU A 1 100 ? 3.263 -5.005 -15.325 1.00 93.06 100 LEU A CA 1
ATOM 821 C C . LEU A 1 100 ? 3.931 -4.748 -16.683 1.00 93.06 100 LEU A C 1
ATOM 823 O O . LEU A 1 100 ? 3.354 -5.093 -17.715 1.00 93.06 100 LEU A O 1
ATOM 827 N N . GLU A 1 101 ? 5.164 -4.249 -16.678 1.00 89.31 101 GLU A N 1
ATOM 828 C CA . GLU A 1 101 ? 5.954 -3.951 -17.879 1.00 89.31 101 GLU A CA 1
ATOM 829 C C . GLU A 1 101 ? 6.603 -5.202 -18.490 1.00 89.31 101 GLU A C 1
ATOM 831 O O . GLU A 1 101 ? 6.783 -5.27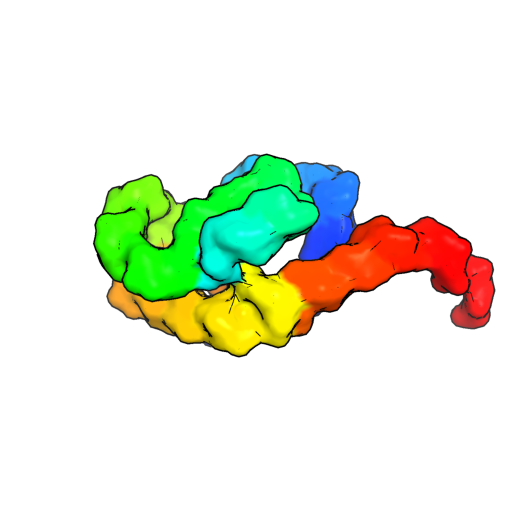9 -19.703 1.00 89.31 101 GLU A O 1
ATOM 836 N N . GLY A 1 102 ? 6.914 -6.219 -17.680 1.00 72.06 102 GLY A N 1
ATOM 837 C CA . GLY A 1 102 ? 7.593 -7.453 -18.101 1.00 72.06 102 GLY A CA 1
ATOM 838 C C . GLY A 1 102 ? 6.748 -8.447 -18.909 1.00 72.06 102 GLY A C 1
ATOM 839 O O . GLY A 1 102 ? 7.183 -9.573 -19.143 1.00 72.06 102 GLY A O 1
ATOM 840 N N . SER A 1 103 ? 5.557 -8.058 -19.364 1.00 52.84 103 SER A N 1
ATOM 841 C CA . SER A 1 103 ? 4.543 -8.953 -19.946 1.00 52.84 103 SER A CA 1
ATOM 842 C C . SER A 1 103 ? 4.799 -9.427 -21.384 1.00 52.84 103 SER A C 1
ATOM 844 O O . SER A 1 103 ? 3.842 -9.789 -22.056 1.00 52.84 103 SER A O 1
ATOM 846 N N . ASP A 1 104 ? 6.055 -9.480 -21.839 1.00 49.97 104 ASP A N 1
ATOM 847 C CA . ASP A 1 104 ? 6.413 -9.987 -23.177 1.00 49.97 104 ASP A CA 1
ATOM 848 C C . ASP A 1 104 ? 7.627 -10.940 -23.209 1.00 49.97 104 ASP A C 1
ATOM 850 O O . ASP A 1 104 ? 8.088 -11.295 -24.294 1.00 49.97 104 ASP A O 1
ATOM 854 N N . ARG A 1 105 ? 8.182 -11.394 -22.069 1.00 48.69 105 ARG A N 1
ATOM 855 C CA . ARG A 1 105 ? 9.381 -12.268 -22.105 1.00 48.69 105 ARG A CA 1
ATOM 856 C C . ARG A 1 105 ? 9.328 -13.636 -21.439 1.00 48.69 105 ARG A C 1
ATOM 858 O O . ARG A 1 105 ? 10.249 -14.402 -21.683 1.00 48.69 105 ARG A O 1
ATOM 865 N N . ASP A 1 106 ? 8.236 -14.008 -20.779 1.00 46.94 106 ASP A N 1
ATOM 866 C CA . ASP A 1 106 ? 8.102 -15.361 -20.213 1.00 46.94 106 ASP A CA 1
ATOM 867 C C . ASP A 1 106 ? 7.043 -16.204 -20.940 1.00 46.94 106 ASP A C 1
ATOM 869 O O . ASP A 1 106 ? 6.281 -16.961 -20.343 1.00 46.94 106 ASP A O 1
ATOM 873 N N . THR A 1 107 ? 7.035 -16.112 -22.274 1.00 46.44 107 THR A N 1
ATOM 874 C CA . THR A 1 107 ? 6.651 -17.256 -23.115 1.00 46.44 107 THR A CA 1
ATOM 875 C C . THR A 1 107 ? 7.937 -17.846 -23.677 1.00 46.44 107 THR A C 1
ATOM 877 O O . THR A 1 107 ? 8.311 -17.491 -24.786 1.00 46.44 107 THR A O 1
ATOM 880 N N . LEU A 1 108 ? 8.657 -18.647 -22.881 1.00 42.34 108 LEU A N 1
ATOM 881 C CA . LEU A 1 108 ? 9.608 -19.700 -23.288 1.00 42.34 108 LEU A CA 1
ATOM 882 C C . LEU A 1 108 ? 10.504 -20.071 -22.096 1.00 42.34 108 LEU A C 1
ATOM 884 O O . LEU A 1 108 ? 11.565 -19.478 -21.909 1.00 42.34 108 LEU A O 1
ATOM 888 N N . SER A 1 109 ? 10.091 -21.082 -21.329 1.00 36.16 109 SER A N 1
ATOM 889 C CA . SER A 1 109 ? 10.894 -22.268 -20.963 1.00 36.16 109 SER A CA 1
ATOM 890 C C . SER A 1 109 ? 10.039 -23.235 -20.153 1.00 36.16 109 SER A C 1
ATOM 892 O O . SER A 1 109 ? 9.567 -22.834 -19.069 1.00 36.16 109 SER A O 1
#

Solvent-accessible surface area (backbone atoms only — not comparable to full-atom values): 6075 Å² total; per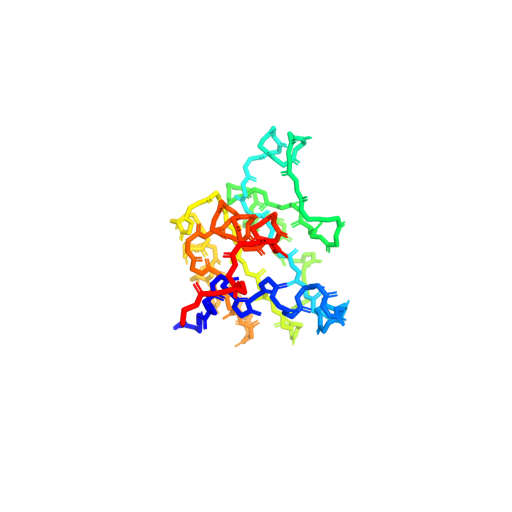-residue (Å²): 133,50,72,42,54,24,62,61,50,31,52,36,52,75,70,57,74,53,73,90,42,46,39,39,33,33,37,52,68,72,58,47,74,73,55,76,64,90,84,45,46,78,49,30,58,90,53,34,79,85,46,51,88,81,54,66,46,86,48,44,30,40,28,23,15,61,62,26,64,65,13,49,56,47,46,56,51,40,44,75,71,61,27,81,40,50,29,31,33,42,45,9,49,58,42,23,47,54,49,60,74,50,76,83,68,85,87,78,132

pLDDT: mean 93.16, std 12.84, range [36.16, 98.69]

Organism: NCBI:txid1471761

Mean predicted aligned error: 4.11 Å

Radius of gyration: 13.71 Å; Cα contacts (8 Å, |Δi|>4): 182; chains: 1; bounding box: 25×36×39 Å

Sequence (109 aa):
MQRIEPVEFARKYRNGELRDVLLLDVRETEEWETYRLDEALNIPLETLPDNVSRLEPERLTYVFCAHGVRSQYACEFLQRSGFERVVNVNGGLAAVIHYLEGSDRDTLS

Foldseek 3Di:
DAADELLVVLVCLVVVVCQQAAEEEQEDPVVCVVDHDPRYDYDHLVRCVVCVVVDDLAGAYEYFYQQQPSRVVVQVVSVVVNRPHYYYYHGGPNSNVCNNVVPPPPPDD

InterPro domains:
  IPR001763 Rhodan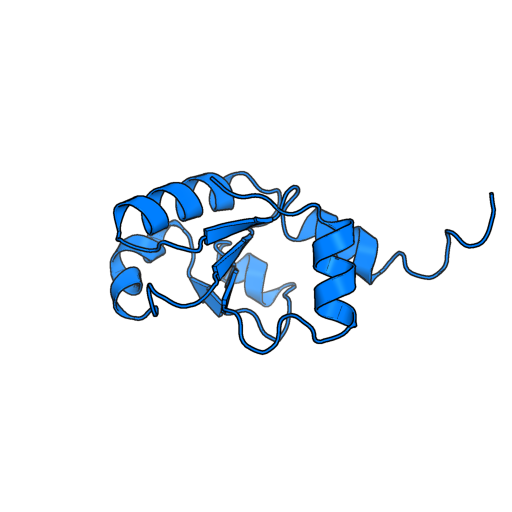ese-like domain [PF00581] (17-95)
  IPR001763 Rhodanese-like domain [PS50206] (17-104)
  IPR001763 Rhodanese-like domain [SM00450] (7-102)
  IPR036873 Rhodanese-like domain superfamily [G3DSA:3.40.250.10] (1-98)
  IPR036873 Rhodanese-like domain superfamily [SSF52821] (2-95)
  IPR050229 Thiosulfate sulfurtransferase GlpE [PTHR43031] (8-98)

Nearest PDB structures (foldseek):
  3tp9-assembly1_B  TM=9.332E-01  e=5.929E-08  Alicyclobacillus acidocaldarius subsp. acidocaldarius DSM 446
  3foj-assembly1_A  TM=9.315E-01  e=7.731E-08  Staphylococcus saprophyticus subsp. saprophyticus ATCC 15305 = NCTC 7292
  3ict-assembly1_A  TM=8.893E-01  e=5.192E-08  Bacillus anthracis str. Ames
  3gk5-assembly1_A  TM=9.113E-01  e=7.731E-08  Thermoplasma volcanium GSS1
  1gn0-assembly1_A  TM=7.717E-01  e=1.746E-06  Escherichia coli BL21(DE3)